Protein AF-A0A9D1MEY3-F1 (afdb_monomer_lite)

Radius of gyration: 11.84 Å; chains: 1; bounding box: 24×18×32 Å

Secondary structure (DSSP, 8-state):
-EEEEEEEES-TT-TT-EEEEEEE-TTS-EEEEEEE-TTSS-SS-EEEEE-HHHHHHHHHHT-

Foldseek 3Di:
DAWPDKAWDDDVPPQQTKIWTWDADPVRKIKIWMDGHCNHPHNDTDIDIDDPVVSVVVVVVRD

Sequence (63 aa):
MTVVKKAAHGAYGDPAGYEEVLYVAADGKYFLYGVGGETSPYPQEKLVSLAKAKAAAWEKENA

Organism: NCBI:txid2840934

pLDDT: mean 87.88, std 5.62, range [60.66, 93.44]

Structure (mmCIF, N/CA/C/O backbone):
data_AF-A0A9D1MEY3-F1
#
_entry.id   AF-A0A9D1MEY3-F1
#
loop_
_atom_site.group_PDB
_atom_site.id
_atom_site.type_symbol
_atom_site.label_atom_id
_atom_site.label_alt_id
_atom_site.label_comp_id
_atom_site.label_asym_id
_atom_site.label_entity_id
_atom_site.label_seq_id
_atom_site.pdbx_PDB_ins_code
_atom_site.Cartn_x
_atom_site.Cartn_y
_atom_site.Cartn_z
_atom_site.occupancy
_atom_site.B_iso_or_equiv
_atom_site.auth_seq_id
_atom_site.auth_comp_id
_atom_site.auth_asym_id
_atom_site.auth_atom_id
_atom_site.pdbx_PDB_model_num
ATOM 1 N N . MET A 1 1 ? -3.999 -11.277 8.517 1.00 75.12 1 MET A N 1
ATOM 2 C CA . MET A 1 1 ? -4.045 -9.951 7.865 1.00 75.12 1 MET A CA 1
ATOM 3 C C . MET A 1 1 ? -4.880 -10.102 6.614 1.00 75.12 1 MET A C 1
ATOM 5 O O . MET A 1 1 ? -4.744 -11.125 5.956 1.00 75.12 1 MET A O 1
ATOM 9 N N . THR A 1 2 ? -5.748 -9.144 6.321 1.00 90.62 2 THR A N 1
ATOM 10 C CA . THR A 1 2 ? -6.616 -9.170 5.137 1.00 90.62 2 THR A CA 1
ATOM 11 C C . THR A 1 2 ? -6.131 -8.114 4.156 1.00 90.62 2 THR A C 1
ATOM 13 O O . THR A 1 2 ? -5.780 -7.016 4.585 1.00 90.62 2 THR A O 1
ATOM 16 N N . VAL A 1 3 ? -6.090 -8.435 2.863 1.00 91.19 3 VAL A N 1
ATOM 17 C CA . VAL A 1 3 ? -5.797 -7.446 1.817 1.00 91.19 3 VAL A CA 1
ATOM 18 C C . VAL A 1 3 ? -7.003 -6.526 1.687 1.00 91.19 3 VAL A C 1
ATOM 20 O O . VAL A 1 3 ? -8.109 -6.990 1.425 1.00 91.19 3 VAL A O 1
ATOM 23 N N . VAL A 1 4 ? -6.779 -5.233 1.884 1.00 91.00 4 VAL A N 1
ATOM 24 C CA . VAL A 1 4 ? -7.783 -4.189 1.675 1.00 91.00 4 VAL A CA 1
ATOM 25 C C . VAL A 1 4 ? -7.775 -3.774 0.210 1.00 91.00 4 VAL A C 1
ATOM 27 O O . VAL A 1 4 ? -8.805 -3.815 -0.457 1.00 91.00 4 VAL A O 1
ATOM 30 N N . LYS A 1 5 ? -6.592 -3.422 -0.306 1.00 91.19 5 LYS A N 1
ATOM 31 C CA . LYS A 1 5 ? -6.412 -2.989 -1.691 1.00 91.19 5 LYS A CA 1
ATOM 32 C C . LYS A 1 5 ? -4.991 -3.252 -2.172 1.00 91.19 5 LYS A C 1
ATOM 34 O O . LYS A 1 5 ? -4.063 -3.325 -1.372 1.00 91.19 5 LYS A O 1
ATOM 39 N N . LYS A 1 6 ? -4.841 -3.393 -3.485 1.00 91.75 6 LYS A N 1
ATOM 40 C CA . LYS A 1 6 ? -3.562 -3.504 -4.183 1.00 91.75 6 LYS A CA 1
ATOM 41 C C . LYS A 1 6 ? -3.522 -2.480 -5.311 1.00 91.75 6 LYS A C 1
ATOM 43 O O . LYS A 1 6 ? -4.515 -2.331 -6.021 1.00 91.75 6 LYS A O 1
ATOM 48 N N . ALA A 1 7 ? -2.399 -1.797 -5.444 1.00 90.88 7 ALA A N 1
ATOM 49 C CA . ALA A 1 7 ? -2.116 -0.826 -6.481 1.00 90.88 7 ALA A CA 1
ATOM 50 C C . ALA A 1 7 ? -0.785 -1.209 -7.121 1.00 90.88 7 ALA A C 1
ATOM 52 O O . ALA A 1 7 ? 0.228 -1.301 -6.437 1.00 90.88 7 ALA A O 1
ATOM 53 N N . ALA A 1 8 ? -0.804 -1.479 -8.420 1.00 89.31 8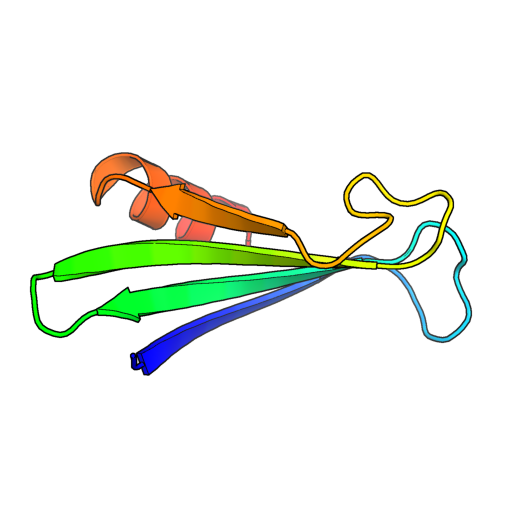 ALA A N 1
ATOM 54 C CA . ALA A 1 8 ? 0.402 -1.731 -9.189 1.00 89.31 8 ALA A CA 1
ATOM 55 C C . ALA A 1 8 ? 0.692 -0.489 -10.026 1.00 89.31 8 ALA A C 1
ATOM 57 O O . ALA A 1 8 ? -0.182 0.002 -10.742 1.00 89.31 8 ALA A O 1
ATOM 58 N N . HIS A 1 9 ? 1.912 0.010 -9.920 1.00 86.56 9 HIS A N 1
ATOM 59 C CA . HIS A 1 9 ? 2.399 1.190 -10.610 1.00 86.56 9 HIS A CA 1
ATOM 60 C C . HIS A 1 9 ? 3.534 0.765 -11.530 1.00 86.56 9 HIS A C 1
ATOM 62 O O . HIS A 1 9 ? 4.598 0.357 -11.076 1.00 86.56 9 HIS A O 1
ATOM 68 N N . GLY A 1 10 ? 3.296 0.844 -12.836 1.00 83.81 10 GLY A N 1
ATOM 69 C CA . GLY A 1 10 ? 4.257 0.441 -13.860 1.00 83.81 10 GLY A CA 1
ATOM 70 C C . GLY A 1 10 ? 3.795 -0.765 -14.672 1.00 83.81 10 GLY A C 1
ATOM 71 O O . GLY A 1 10 ? 2.631 -1.165 -14.637 1.00 83.81 10 GLY A O 1
ATOM 72 N N . ALA A 1 11 ? 4.723 -1.314 -15.450 1.00 78.75 11 ALA A N 1
ATOM 73 C CA . ALA A 1 11 ? 4.489 -2.442 -16.339 1.00 78.75 11 ALA A CA 1
ATOM 74 C C . ALA A 1 11 ? 5.436 -3.599 -16.010 1.00 78.75 11 ALA A C 1
ATOM 76 O O . ALA A 1 11 ? 6.477 -3.422 -15.380 1.00 78.75 11 ALA A O 1
ATOM 77 N N . TYR A 1 12 ? 5.077 -4.801 -16.4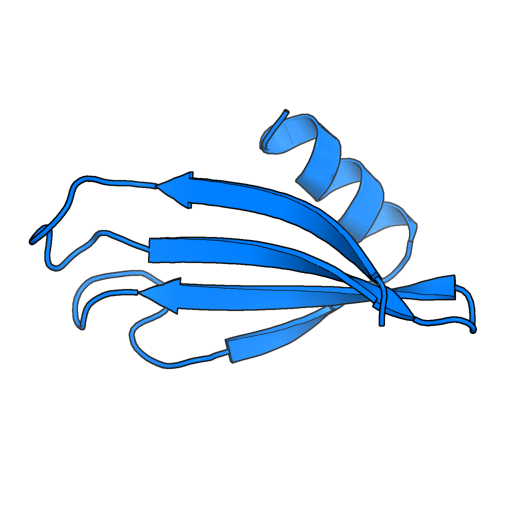57 1.00 73.12 12 TYR A N 1
ATOM 78 C CA . TYR A 1 12 ? 5.929 -5.974 -16.299 1.00 73.12 12 TYR A CA 1
ATOM 79 C C . TYR A 1 12 ? 7.299 -5.743 -16.955 1.00 73.12 12 TYR A C 1
ATOM 81 O O . TYR A 1 12 ? 7.374 -5.429 -18.142 1.00 73.12 12 TYR A O 1
ATOM 89 N N . GLY A 1 13 ? 8.370 -5.912 -16.178 1.00 75.94 13 GLY A N 1
ATOM 90 C CA . GLY A 1 13 ? 9.741 -5.659 -16.625 1.00 75.94 13 GLY A CA 1
ATOM 91 C C . GLY A 1 13 ? 10.191 -4.198 -16.523 1.00 75.94 13 GLY A C 1
ATOM 92 O O . GLY A 1 13 ? 11.314 -3.903 -16.926 1.00 75.94 13 GLY A O 1
ATOM 93 N N . ASP A 1 14 ? 9.363 -3.296 -15.982 1.00 81.12 14 ASP A N 1
ATOM 94 C CA . ASP A 1 14 ? 9.778 -1.923 -15.709 1.00 81.12 14 ASP A CA 1
ATOM 95 C C . ASP A 1 14 ? 10.653 -1.878 -14.442 1.00 81.12 14 ASP A C 1
ATOM 97 O O . ASP A 1 14 ? 10.190 -2.254 -13.360 1.00 81.12 14 ASP A O 1
ATOM 101 N N . PRO A 1 15 ? 11.918 -1.433 -14.534 1.00 83.12 15 PRO A N 1
ATOM 102 C CA . PRO A 1 15 ? 12.816 -1.398 -13.385 1.00 83.12 15 PRO A CA 1
ATOM 103 C C . PRO A 1 15 ? 12.388 -0.359 -12.338 1.00 83.12 15 PRO A C 1
ATOM 105 O O . PRO A 1 15 ? 12.859 -0.418 -11.198 1.00 83.12 15 PRO A O 1
ATOM 108 N N . ALA A 1 16 ? 11.533 0.603 -12.699 1.00 88.31 16 ALA A N 1
ATOM 109 C CA . ALA A 1 16 ? 10.933 1.576 -11.791 1.00 88.31 16 ALA A CA 1
ATOM 110 C C . ALA A 1 16 ? 9.515 1.174 -11.352 1.00 88.31 16 ALA A C 1
ATOM 112 O O . ALA A 1 16 ? 8.925 1.862 -10.518 1.00 88.31 16 ALA A O 1
ATOM 113 N N . GLY A 1 17 ? 8.988 0.053 -11.856 1.00 89.81 17 GLY A N 1
ATOM 114 C CA . GLY A 1 17 ? 7.690 -0.486 -11.483 1.00 89.81 17 GLY A CA 1
ATOM 115 C C . GLY A 1 17 ? 7.673 -0.995 -10.045 1.00 89.81 17 GLY A C 1
ATOM 116 O O . GLY A 1 17 ? 8.650 -1.568 -9.558 1.00 89.81 17 GLY A O 1
ATOM 117 N N . TYR A 1 18 ? 6.557 -0.784 -9.357 1.00 91.12 18 TYR A N 1
ATOM 118 C CA . TYR A 1 18 ? 6.339 -1.235 -7.989 1.00 91.12 18 TYR A CA 1
ATOM 119 C C . TYR A 1 18 ? 4.869 -1.545 -7.726 1.00 91.12 18 TYR A C 1
ATOM 121 O O . TYR A 1 18 ? 3.959 -1.049 -8.382 1.00 91.12 18 TYR A O 1
ATOM 129 N N . GLU A 1 19 ? 4.634 -2.365 -6.721 1.00 90.81 19 GLU A N 1
ATOM 130 C CA . GLU A 1 19 ? 3.330 -2.753 -6.231 1.00 90.81 19 GLU A CA 1
ATOM 131 C C . GLU A 1 19 ? 3.217 -2.362 -4.765 1.00 90.81 19 GLU A C 1
ATOM 133 O O . GLU A 1 19 ? 4.110 -2.608 -3.955 1.00 90.81 19 GLU A O 1
ATOM 138 N N . GLU A 1 20 ? 2.089 -1.762 -4.423 1.00 93.12 20 GLU A N 1
ATOM 139 C CA . GLU A 1 20 ? 1.722 -1.400 -3.070 1.00 93.12 20 GLU A CA 1
ATOM 140 C C . GLU A 1 20 ? 0.445 -2.142 -2.675 1.00 93.12 20 GLU A C 1
ATOM 142 O O . GLU A 1 20 ? -0.587 -2.084 -3.346 1.00 93.12 20 GLU A O 1
ATOM 147 N N . VAL A 1 21 ? 0.498 -2.853 -1.556 1.00 92.88 21 VAL A N 1
ATOM 148 C CA . VAL A 1 21 ? -0.608 -3.641 -1.026 1.00 92.88 21 VAL A CA 1
ATOM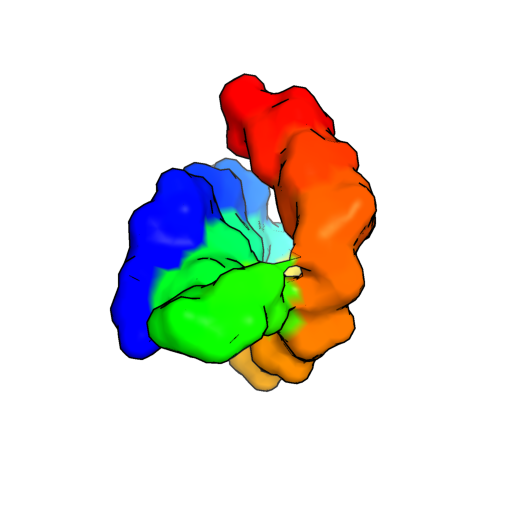 149 C C . VAL A 1 21 ? -0.919 -3.161 0.377 1.00 92.88 21 VAL A C 1
ATOM 151 O O . VAL A 1 21 ? -0.096 -3.246 1.288 1.00 92.88 21 VAL A O 1
ATOM 154 N N . LEU A 1 22 ? -2.136 -2.669 0.565 1.00 92.88 22 LEU A N 1
ATOM 155 C CA . LEU A 1 22 ? -2.634 -2.290 1.869 1.00 92.88 22 LEU A CA 1
ATOM 156 C C . LEU A 1 22 ? -3.300 -3.488 2.539 1.00 92.88 22 LEU A C 1
ATOM 158 O O . LEU A 1 22 ? -4.257 -4.071 2.029 1.00 92.88 22 LEU A O 1
ATOM 162 N N . TYR A 1 23 ? -2.821 -3.803 3.730 1.00 92.69 23 TYR A N 1
ATOM 163 C CA . TYR A 1 23 ? -3.337 -4.830 4.612 1.00 92.69 23 TYR A CA 1
ATOM 164 C C . TYR A 1 23 ? -4.003 -4.214 5.835 1.00 92.69 23 TYR A C 1
ATOM 166 O O . TYR A 1 23 ? -3.580 -3.176 6.343 1.00 92.69 23 TYR A O 1
ATOM 174 N N . VAL A 1 24 ? -4.991 -4.922 6.373 1.00 92.00 24 VAL A N 1
ATOM 175 C CA . VAL A 1 24 ? -5.585 -4.652 7.682 1.00 92.00 24 VAL A CA 1
ATOM 176 C C . VAL A 1 24 ? -5.387 -5.863 8.594 1.00 92.00 24 VAL A C 1
ATOM 178 O O . VAL A 1 24 ? -5.608 -7.020 8.218 1.00 92.00 24 VAL A O 1
ATOM 181 N N . ALA A 1 25 ? -4.902 -5.619 9.805 1.00 90.56 25 ALA A N 1
ATOM 182 C CA . ALA A 1 25 ? -4.830 -6.618 10.861 1.00 90.56 25 ALA A CA 1
ATOM 183 C C . ALA A 1 25 ? -6.167 -6.712 11.605 1.00 90.56 25 ALA A C 1
ATOM 185 O O . ALA A 1 25 ? -6.948 -5.765 11.619 1.00 90.56 25 ALA A O 1
ATOM 186 N N . ALA A 1 26 ? -6.403 -7.838 12.282 1.00 87.31 26 ALA A N 1
ATOM 187 C CA . ALA A 1 26 ? -7.623 -8.052 13.069 1.00 87.31 26 ALA A CA 1
ATOM 188 C C . ALA A 1 26 ? -7.819 -6.993 14.175 1.00 87.31 26 ALA A C 1
ATOM 190 O O . ALA A 1 26 ? -8.944 -6.661 14.521 1.00 87.31 26 ALA A O 1
ATOM 191 N N . ASP A 1 27 ? -6.718 -6.416 14.661 1.00 86.12 27 ASP A N 1
ATOM 192 C CA . ASP A 1 27 ? -6.681 -5.334 15.654 1.00 86.12 27 ASP A CA 1
ATOM 193 C C . ASP A 1 27 ? -7.043 -3.947 15.068 1.00 86.12 27 ASP A C 1
ATOM 195 O O . ASP A 1 27 ? -6.957 -2.928 15.745 1.00 86.12 27 ASP A O 1
ATOM 199 N N . GLY A 1 28 ? -7.386 -3.866 13.775 1.00 84.06 28 GLY A N 1
ATOM 200 C CA . GLY A 1 28 ? -7.720 -2.614 13.085 1.00 84.06 28 GLY A CA 1
ATOM 201 C C . GLY A 1 28 ? -6.515 -1.752 12.685 1.00 84.06 28 GLY A C 1
ATOM 202 O O . GLY A 1 28 ? -6.692 -0.617 12.238 1.00 84.06 28 GLY A O 1
ATOM 203 N N . LYS A 1 29 ? -5.289 -2.273 12.832 1.00 89.56 29 LYS A N 1
ATOM 204 C CA . LYS A 1 29 ? -4.050 -1.644 12.344 1.00 89.56 29 LYS A CA 1
ATOM 205 C C . LYS A 1 29 ? -3.878 -1.886 10.851 1.00 89.56 29 LYS A C 1
ATOM 207 O O . LYS A 1 29 ? -4.159 -2.984 10.376 1.00 89.56 29 LYS A O 1
ATOM 212 N N . TYR A 1 30 ? -3.366 -0.891 10.140 1.00 92.75 30 TYR A N 1
ATOM 213 C CA . TYR A 1 30 ? -3.135 -0.982 8.704 1.00 92.75 30 TYR A CA 1
ATOM 214 C C . TYR A 1 30 ? -1.646 -1.125 8.418 1.00 92.75 30 TYR A C 1
ATOM 216 O O . TYR A 1 30 ? -0.813 -0.597 9.152 1.00 92.75 30 TYR A O 1
ATOM 224 N N . PHE A 1 31 ? -1.309 -1.839 7.353 1.00 92.94 31 PHE A N 1
ATOM 225 C CA . PHE A 1 31 ? 0.066 -2.060 6.926 1.00 92.94 31 PHE A CA 1
ATOM 226 C C . PHE A 1 31 ? 0.146 -1.902 5.418 1.00 92.94 31 PHE A C 1
ATOM 228 O O . PHE A 1 31 ? -0.571 -2.580 4.696 1.00 92.94 31 PHE A O 1
ATOM 235 N N . LEU A 1 32 ? 1.007 -1.012 4.951 1.00 92.81 32 LEU A N 1
ATOM 236 C CA . LEU A 1 32 ? 1.296 -0.834 3.541 1.00 92.81 32 LEU A CA 1
ATOM 237 C C . LEU A 1 32 ? 2.558 -1.612 3.202 1.00 92.81 32 LEU A C 1
ATOM 239 O O . LEU A 1 32 ? 3.613 -1.373 3.785 1.00 92.81 32 LEU A O 1
ATOM 243 N N . TYR A 1 33 ? 2.433 -2.557 2.291 1.00 92.75 33 TYR A N 1
ATOM 244 C CA . TYR A 1 33 ? 3.531 -3.339 1.756 1.00 92.75 33 TYR A CA 1
ATOM 245 C C . TYR A 1 33 ? 3.871 -2.811 0.371 1.00 92.75 33 TYR A C 1
ATOM 247 O O . TYR A 1 33 ? 3.030 -2.897 -0.512 1.00 92.75 33 TYR A O 1
ATOM 255 N N . GLY A 1 34 ? 5.063 -2.260 0.190 1.00 93.44 34 GLY A N 1
ATOM 256 C CA . GLY A 1 34 ? 5.580 -1.829 -1.104 1.00 93.44 34 GLY A CA 1
ATOM 257 C C . GLY A 1 34 ? 6.711 -2.745 -1.557 1.00 93.44 34 GLY A C 1
ATOM 258 O O . GLY A 1 34 ? 7.615 -3.024 -0.771 1.00 93.44 34 GLY A O 1
ATOM 259 N N . VAL A 1 35 ? 6.681 -3.201 -2.804 1.00 91.44 35 VAL A N 1
ATOM 260 C CA . VAL A 1 35 ? 7.763 -3.973 -3.432 1.00 91.44 35 VAL A CA 1
ATOM 261 C C . VAL A 1 35 ? 7.866 -3.601 -4.904 1.00 91.44 35 VAL A C 1
ATOM 263 O O . VAL A 1 35 ? 6.852 -3.424 -5.561 1.00 91.44 35 VAL A O 1
ATOM 266 N N . GLY A 1 36 ? 9.069 -3.481 -5.445 1.00 90.19 36 GLY A N 1
ATOM 267 C CA . GLY A 1 36 ? 9.270 -3.110 -6.838 1.00 90.19 36 GLY A CA 1
ATOM 268 C C . GLY A 1 36 ? 10.677 -3.396 -7.335 1.00 90.19 36 GLY A C 1
ATOM 269 O O . GLY A 1 36 ? 11.476 -4.049 -6.665 1.00 90.19 36 GLY A O 1
ATOM 270 N N . GLY A 1 37 ? 10.962 -2.913 -8.542 1.00 85.50 37 GLY A N 1
ATOM 271 C CA . GLY A 1 37 ? 12.280 -3.011 -9.163 1.00 85.50 37 GLY A CA 1
ATOM 272 C C . GLY A 1 37 ? 13.318 -2.103 -8.497 1.00 85.50 37 GLY A C 1
ATOM 273 O O . GLY A 1 37 ? 12.978 -1.180 -7.756 1.00 85.50 37 GLY A O 1
ATOM 274 N N . GLU A 1 38 ? 14.600 -2.332 -8.788 1.00 84.50 38 GLU A N 1
ATOM 275 C CA . GLU A 1 38 ? 15.738 -1.628 -8.169 1.00 84.50 38 GLU A CA 1
ATOM 276 C C . GLU A 1 38 ? 15.707 -0.099 -8.312 1.00 84.50 38 GLU A C 1
ATOM 278 O O . GLU A 1 38 ? 16.272 0.605 -7.477 1.00 84.50 38 GLU A O 1
ATOM 283 N N . THR A 1 39 ? 15.051 0.430 -9.349 1.00 86.12 39 THR A N 1
ATOM 284 C CA . THR A 1 39 ? 14.923 1.885 -9.563 1.00 86.12 39 THR A CA 1
ATOM 285 C C . THR A 1 39 ? 13.585 2.454 -9.094 1.00 86.12 39 THR A C 1
ATOM 287 O O . THR A 1 39 ? 13.340 3.652 -9.228 1.00 86.12 39 THR A O 1
ATOM 290 N N . SER A 1 40 ? 12.718 1.615 -8.529 1.00 86.44 40 SER A N 1
ATOM 291 C CA . SER A 1 40 ? 11.454 2.040 -7.938 1.00 86.44 40 SER A CA 1
ATOM 292 C C . SER A 1 40 ? 11.672 2.675 -6.553 1.00 86.44 40 SER A C 1
ATOM 294 O O . SER A 1 40 ? 12.705 2.448 -5.917 1.00 86.44 40 SER A O 1
ATOM 296 N N . PRO A 1 41 ? 10.701 3.439 -6.017 1.00 84.19 41 PRO A N 1
ATOM 297 C CA . PRO A 1 41 ? 10.739 3.908 -4.626 1.00 84.19 41 PRO A CA 1
ATOM 298 C C . PRO A 1 41 ? 10.733 2.772 -3.585 1.00 84.19 41 PRO A C 1
ATOM 300 O O . PRO A 1 41 ? 11.030 3.016 -2.411 1.00 84.19 41 PRO A O 1
ATOM 303 N N . TYR A 1 42 ? 10.426 1.540 -4.003 1.00 86.19 42 TYR A N 1
ATOM 304 C CA . TYR A 1 42 ? 10.423 0.336 -3.177 1.00 86.19 42 TYR A CA 1
ATOM 305 C C . TYR A 1 42 ? 11.367 -0.729 -3.763 1.00 86.19 42 TYR A C 1
ATOM 307 O O . TYR A 1 42 ? 10.910 -1.796 -4.163 1.00 86.19 42 TYR A O 1
ATOM 315 N N . PRO A 1 43 ? 12.693 -0.487 -3.794 1.00 84.75 43 PRO A N 1
ATOM 316 C CA . PRO A 1 43 ? 13.656 -1.409 -4.409 1.00 84.75 43 PRO A CA 1
ATOM 317 C C . PRO A 1 43 ? 13.758 -2.759 -3.686 1.00 84.75 43 PRO A C 1
ATOM 319 O O . PRO A 1 43 ? 14.337 -3.713 -4.195 1.00 84.75 43 PRO A O 1
ATOM 322 N N . GLN A 1 44 ? 13.223 -2.830 -2.469 1.00 86.75 44 GLN A N 1
ATOM 323 C CA . GLN A 1 44 ? 13.097 -4.032 -1.664 1.00 86.75 44 GLN A CA 1
ATOM 324 C C . GLN A 1 44 ? 11.732 -4.030 -0.985 1.00 86.75 44 GLN A C 1
ATOM 326 O O . GLN A 1 44 ? 11.139 -2.970 -0.762 1.00 86.75 44 GLN A O 1
ATOM 331 N N . GLU A 1 45 ? 11.280 -5.222 -0.604 1.00 90.38 45 GLU A N 1
ATOM 332 C CA . GLU A 1 45 ? 10.059 -5.422 0.167 1.00 90.38 45 GLU A CA 1
ATOM 333 C C . GLU A 1 45 ? 10.065 -4.563 1.435 1.00 90.38 45 GLU A C 1
ATOM 335 O O . GLU A 1 45 ? 10.873 -4.747 2.350 1.00 90.38 45 GLU A O 1
ATOM 340 N N . LYS A 1 46 ? 9.137 -3.611 1.496 1.00 91.69 46 LYS A N 1
ATOM 341 C CA . LYS A 1 46 ? 9.016 -2.664 2.595 1.00 91.69 46 LYS A CA 1
ATOM 342 C C . LYS A 1 46 ? 7.613 -2.705 3.160 1.00 91.69 46 LYS A C 1
ATOM 344 O O . LYS A 1 46 ? 6.653 -2.309 2.512 1.00 91.69 46 LYS A O 1
ATOM 349 N N . LEU A 1 47 ? 7.509 -3.121 4.415 1.00 91.31 47 LEU A N 1
ATOM 350 C CA . LEU A 1 47 ? 6.255 -3.120 5.153 1.00 91.31 47 LEU A CA 1
ATOM 351 C C . LEU A 1 47 ? 6.235 -1.952 6.143 1.00 91.31 47 LEU A C 1
ATOM 353 O O . LEU A 1 47 ? 7.069 -1.872 7.044 1.00 91.31 47 LEU A O 1
ATOM 357 N N . VAL A 1 48 ? 5.268 -1.051 5.997 1.00 91.06 48 VAL A N 1
ATOM 358 C CA . VAL A 1 48 ? 5.094 0.131 6.845 1.00 91.06 48 VAL A CA 1
ATOM 359 C C . VAL A 1 48 ? 3.747 0.057 7.546 1.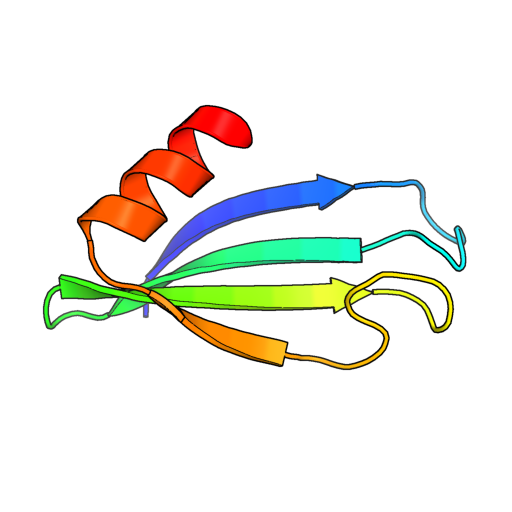00 91.06 48 VAL A C 1
ATOM 361 O O . VAL A 1 48 ? 2.704 -0.013 6.906 1.00 91.06 48 VAL A O 1
ATOM 364 N N . SER A 1 49 ? 3.735 0.122 8.875 1.00 91.62 49 SER A N 1
ATOM 365 C CA . SER A 1 49 ? 2.484 0.248 9.625 1.00 91.62 49 SER A CA 1
ATOM 366 C C . SER A 1 49 ? 1.904 1.656 9.469 1.00 91.62 49 SER A C 1
ATOM 368 O O . SER A 1 49 ? 2.569 2.644 9.789 1.00 91.62 49 SER A O 1
ATOM 370 N N . LEU A 1 50 ? 0.653 1.752 9.031 1.00 89.19 50 LEU A N 1
ATOM 371 C CA . LEU A 1 50 ? -0.091 2.997 8.897 1.00 89.19 50 LEU A CA 1
ATOM 372 C C . LEU A 1 50 ? -1.196 3.093 9.951 1.00 89.19 50 LEU A C 1
ATOM 374 O O . LEU A 1 50 ? -1.866 2.120 10.304 1.00 89.19 50 LEU A O 1
ATOM 378 N N . ALA A 1 51 ? -1.432 4.316 10.419 1.00 89.75 51 ALA A N 1
ATOM 379 C CA . ALA A 1 51 ? -2.646 4.630 11.157 1.00 89.75 51 ALA A CA 1
ATOM 380 C C . ALA A 1 51 ? -3.861 4.575 10.217 1.00 89.75 51 ALA A C 1
ATOM 382 O O . ALA A 1 51 ? -3.750 4.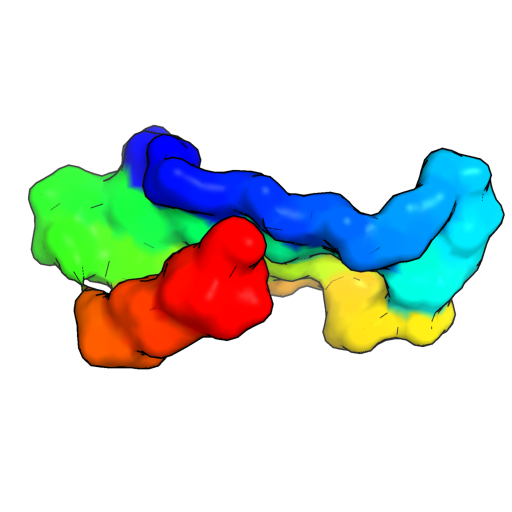894 9.032 1.00 89.75 51 ALA A O 1
ATOM 383 N N . LYS A 1 52 ? -5.041 4.265 10.767 1.00 87.44 52 LYS A N 1
ATOM 384 C CA . LYS A 1 52 ? -6.310 4.167 10.022 1.00 87.44 52 LYS A CA 1
ATOM 385 C C . LYS A 1 52 ? -6.586 5.374 9.115 1.00 87.44 52 LYS A C 1
ATOM 387 O O . LYS A 1 52 ? -7.041 5.199 7.994 1.00 87.44 52 LYS A O 1
ATOM 392 N N . ALA A 1 53 ? -6.267 6.588 9.572 1.00 89.62 53 ALA A N 1
ATOM 393 C CA . ALA A 1 53 ? -6.444 7.804 8.778 1.00 89.62 53 ALA A CA 1
ATOM 394 C C . ALA A 1 53 ? -5.532 7.854 7.537 1.00 89.62 53 ALA A C 1
ATOM 396 O O . ALA A 1 53 ? -5.998 8.201 6.456 1.00 89.62 53 ALA A O 1
ATOM 397 N N . LYS A 1 54 ? -4.252 7.471 7.673 1.00 89.31 54 LYS A N 1
ATOM 398 C CA . LYS A 1 54 ? -3.315 7.419 6.537 1.00 89.31 54 LYS A CA 1
ATOM 399 C C . LYS A 1 54 ? -3.663 6.300 5.566 1.00 89.31 54 LYS A C 1
ATOM 401 O O . LYS A 1 54 ? -3.565 6.503 4.366 1.00 89.31 54 LYS A O 1
ATOM 406 N N . ALA A 1 55 ? -4.085 5.151 6.083 1.00 89.88 55 ALA A N 1
ATOM 407 C CA . ALA A 1 55 ? -4.525 4.039 5.255 1.00 89.88 55 ALA A CA 1
ATOM 408 C C . ALA A 1 55 ? -5.745 4.419 4.407 1.00 89.88 55 ALA 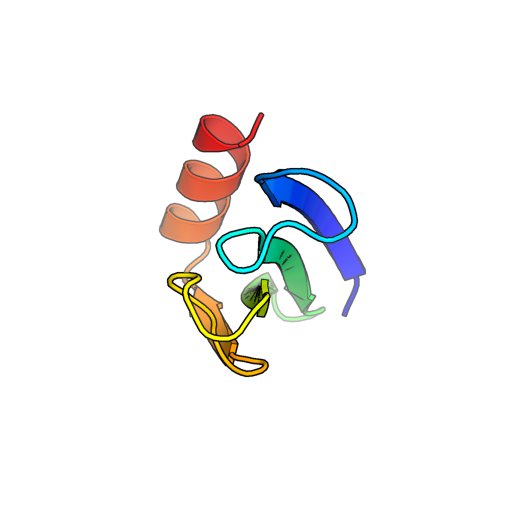A C 1
ATOM 410 O O . ALA A 1 55 ? -5.708 4.262 3.195 1.00 89.88 55 ALA A O 1
ATOM 411 N N . ALA A 1 56 ? -6.760 5.041 5.015 1.00 89.94 56 ALA A N 1
ATOM 412 C CA . ALA A 1 56 ? -7.940 5.509 4.292 1.00 89.94 56 ALA A CA 1
ATOM 413 C C . ALA A 1 56 ? -7.625 6.599 3.250 1.00 89.94 56 ALA A C 1
ATOM 415 O O . ALA A 1 56 ? -8.292 6.668 2.220 1.00 89.94 56 ALA A O 1
ATOM 416 N N . ALA A 1 57 ? -6.634 7.462 3.509 1.00 91.00 57 ALA A N 1
ATOM 417 C CA . ALA A 1 57 ? -6.150 8.422 2.517 1.00 91.00 57 ALA A CA 1
ATOM 418 C C . ALA A 1 57 ? -5.467 7.700 1.346 1.00 91.00 57 ALA A C 1
ATOM 420 O O . ALA A 1 57 ? -5.859 7.904 0.202 1.00 91.00 57 ALA A O 1
ATOM 421 N N . TRP A 1 58 ? -4.546 6.779 1.643 1.00 91.12 58 TRP A N 1
ATOM 422 C CA . TRP A 1 58 ? -3.845 5.988 0.632 1.00 91.12 58 TRP A CA 1
ATOM 423 C C . TRP A 1 58 ? -4.812 5.166 -0.235 1.00 91.12 58 TRP A C 1
ATOM 425 O O . TRP A 1 58 ? -4.675 5.155 -1.455 1.00 91.12 58 TRP A O 1
ATOM 435 N N . GLU A 1 59 ? -5.836 4.541 0.362 1.00 89.31 59 GLU A N 1
ATOM 436 C CA . GLU A 1 59 ? -6.884 3.815 -0.377 1.00 89.31 59 GLU A CA 1
ATOM 437 C C . GLU A 1 59 ? -7.653 4.699 -1.353 1.00 89.31 59 GLU A C 1
ATOM 439 O O . GLU A 1 59 ? -8.055 4.221 -2.411 1.00 89.31 59 GLU A O 1
ATOM 444 N N . LYS A 1 60 ? -7.890 5.964 -0.984 1.00 87.75 60 LYS A N 1
ATOM 445 C CA . LYS A 1 60 ? -8.593 6.935 -1.828 1.00 87.75 60 LYS A CA 1
ATOM 446 C C . LYS A 1 60 ? -7.711 7.485 -2.941 1.00 87.75 60 LYS A C 1
ATOM 448 O O . LYS A 1 60 ? -8.218 7.740 -4.024 1.00 87.75 60 LYS A O 1
ATOM 453 N N . GLU A 1 61 ? -6.427 7.696 -2.671 1.00 87.19 61 GLU A N 1
ATOM 454 C CA . GLU A 1 61 ? -5.469 8.173 -3.674 1.00 87.19 61 GLU A CA 1
ATOM 455 C C . GLU A 1 61 ? -5.146 7.093 -4.711 1.00 87.19 61 GLU A C 1
ATOM 457 O O . GLU A 1 61 ? -4.954 7.404 -5.881 1.00 87.19 61 GLU A O 1
ATOM 462 N N . ASN A 1 62 ? -5.154 5.824 -4.298 1.00 82.75 62 ASN A N 1
ATOM 463 C CA . ASN A 1 62 ? -4.943 4.665 -5.165 1.00 82.75 62 ASN A CA 1
ATOM 464 C C . ASN A 1 62 ? -6.275 3.992 -5.556 1.00 82.75 62 ASN A C 1
ATOM 466 O O . ASN A 1 62 ? -6.321 2.772 -5.751 1.00 82.75 62 ASN A O 1
ATOM 470 N N . ALA A 1 63 ? -7.373 4.763 -5.574 1.00 60.66 63 ALA A N 1
ATOM 471 C CA . ALA A 1 63 ? -8.730 4.266 -5.797 1.00 60.66 63 ALA A CA 1
ATOM 472 C C . ALA A 1 63 ? -8.999 3.850 -7.246 1.00 60.66 63 ALA A C 1
ATOM 474 O O . ALA A 1 63 ? -8.716 4.650 -8.158 1.00 60.66 63 ALA A O 1
#